Protein AF-A0A819TFG1-F1 (afdb_monomer_lite)

pLDDT: mean 85.81, std 12.78, range [38.0, 98.38]

Sequence (125 aa):
QPKKNILVLGPAGIGKTTFCRYAAYQWATGEIWQQYQLVILIQLRNLTESRYPSSLSGTQYSFIDLVKREYYCQNLSENDERLFKEQLDNNQVLLLLDGYDEIIQNIPPHLQYLLEQLLKTKHPL

Structure (mmCIF, N/CA/C/O backbone):
data_AF-A0A819TFG1-F1
#
_entry.id   AF-A0A819TFG1-F1
#
loop_
_atom_site.group_PDB
_atom_site.id
_atom_site.type_symbol
_atom_site.label_atom_id
_atom_site.label_alt_id
_atom_site.label_comp_id
_atom_site.label_asym_id
_atom_site.label_entity_id
_atom_site.label_seq_id
_atom_site.pdbx_PDB_ins_code
_atom_site.Cartn_x
_atom_site.Cartn_y
_atom_site.Cartn_z
_atom_site.occupancy
_atom_site.B_iso_or_equiv
_atom_site.auth_seq_id
_atom_site.auth_comp_id
_atom_site.auth_asym_id
_atom_site.auth_atom_id
_atom_site.pdbx_PDB_model_num
ATOM 1 N N . GLN A 1 1 ? 0.124 -7.118 19.663 1.00 42.72 1 GLN A N 1
ATOM 2 C CA . GLN A 1 1 ? -0.585 -8.247 19.012 1.00 42.72 1 GLN A CA 1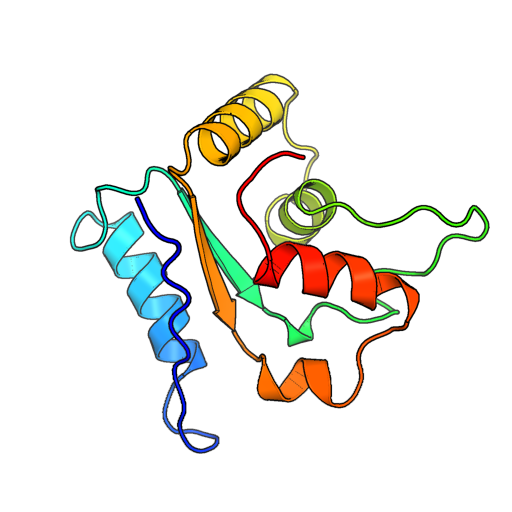
ATOM 3 C C . GLN A 1 1 ? 0.288 -8.804 17.886 1.00 42.72 1 GLN A C 1
ATOM 5 O O . GLN A 1 1 ? 1.087 -8.034 17.360 1.00 42.72 1 GLN A O 1
ATOM 10 N N . PRO A 1 2 ? 0.217 -10.104 17.537 1.00 49.19 2 PRO A N 1
ATOM 11 C CA . PRO A 1 2 ? 0.996 -10.649 16.428 1.00 49.19 2 PRO A CA 1
ATOM 12 C C . PRO A 1 2 ? 0.540 -10.046 15.094 1.00 49.19 2 PRO A C 1
ATOM 14 O O . PRO A 1 2 ? -0.643 -9.775 14.890 1.00 49.19 2 PRO A O 1
ATOM 17 N N . LYS A 1 3 ? 1.508 -9.837 14.200 1.00 63.31 3 LYS A N 1
ATOM 18 C CA . LYS A 1 3 ? 1.315 -9.310 12.848 1.00 63.31 3 LYS A CA 1
ATOM 19 C C . LYS A 1 3 ? 0.367 -10.216 12.059 1.00 63.31 3 LYS A C 1
ATOM 21 O O . LYS A 1 3 ? 0.569 -11.429 12.034 1.00 63.31 3 LYS A O 1
ATOM 26 N N . LYS A 1 4 ? -0.627 -9.634 11.389 1.00 75.50 4 LYS A N 1
ATOM 27 C CA . LYS A 1 4 ? -1.517 -10.357 10.473 1.00 75.50 4 LYS A CA 1
ATOM 28 C C . LYS A 1 4 ? -1.317 -9.829 9.057 1.00 75.50 4 LYS A C 1
ATOM 30 O O . LYS A 1 4 ? -1.926 -8.839 8.678 1.00 75.50 4 LYS A O 1
ATOM 35 N N . ASN A 1 5 ? -0.464 -10.506 8.294 1.00 85.25 5 ASN A N 1
ATOM 36 C CA . ASN A 1 5 ? -0.438 -10.348 6.843 1.00 85.25 5 ASN A CA 1
ATOM 37 C C . ASN A 1 5 ? -1.466 -11.307 6.249 1.00 85.25 5 ASN A C 1
ATOM 39 O O . ASN A 1 5 ? -1.425 -12.503 6.535 1.00 85.25 5 ASN A O 1
ATOM 43 N N . ILE A 1 6 ? -2.378 -10.780 5.436 1.00 90.62 6 ILE A N 1
ATOM 44 C CA . ILE A 1 6 ? -3.401 -11.566 4.749 1.00 90.62 6 ILE A CA 1
ATOM 45 C C . ILE A 1 6 ? -3.124 -11.467 3.254 1.00 90.62 6 ILE A C 1
ATOM 47 O O . ILE A 1 6 ? -3.086 -10.370 2.703 1.00 90.62 6 ILE A O 1
ATOM 51 N N . LEU A 1 7 ? -2.924 -12.615 2.609 1.00 92.31 7 LEU A N 1
ATOM 52 C CA . LEU A 1 7 ? -2.762 -12.704 1.164 1.00 92.31 7 LEU A CA 1
ATOM 53 C C . LEU A 1 7 ? -4.085 -13.149 0.538 1.00 92.31 7 LEU A C 1
ATOM 55 O O . LEU A 1 7 ? -4.601 -14.215 0.868 1.00 92.31 7 LEU A O 1
ATOM 59 N N . VAL A 1 8 ? -4.616 -12.335 -0.373 1.00 93.19 8 VAL A N 1
ATOM 60 C CA . VAL A 1 8 ? -5.826 -12.652 -1.139 1.00 93.19 8 VAL A CA 1
ATOM 61 C C . VAL A 1 8 ? -5.410 -13.129 -2.526 1.00 93.19 8 VAL A C 1
ATOM 63 O O . VAL A 1 8 ? -4.846 -12.368 -3.310 1.00 93.19 8 VAL A O 1
ATOM 66 N N . LEU A 1 9 ? -5.684 -14.398 -2.827 1.00 93.00 9 LEU A N 1
ATOM 67 C CA . LEU A 1 9 ? -5.342 -15.034 -4.098 1.00 93.00 9 LEU A CA 1
ATOM 68 C C . LEU A 1 9 ? -6.583 -15.248 -4.960 1.00 93.00 9 LEU A C 1
ATOM 70 O O . LEU A 1 9 ? -7.676 -15.504 -4.462 1.00 93.00 9 LEU A O 1
ATOM 74 N N . GLY A 1 10 ? -6.392 -15.192 -6.274 1.00 93.00 10 GLY A N 1
ATOM 75 C CA . GLY A 1 10 ? -7.417 -15.545 -7.246 1.00 93.00 10 GLY A CA 1
ATOM 76 C C . GLY A 1 10 ? -6.979 -15.228 -8.677 1.00 93.00 10 GLY A C 1
ATOM 77 O O . GLY A 1 10 ? -6.031 -14.456 -8.858 1.00 93.00 10 GLY A O 1
ATOM 78 N N . PRO A 1 11 ? -7.651 -15.786 -9.698 1.00 94.06 11 PRO A N 1
ATOM 79 C CA . PRO A 1 11 ? -7.306 -15.564 -11.103 1.00 94.06 11 PRO A CA 1
ATOM 80 C C . PRO A 1 11 ? -7.352 -14.087 -11.531 1.00 94.06 11 PRO A C 1
ATOM 82 O O . PRO A 1 11 ? -7.922 -13.227 -10.847 1.00 94.06 11 PRO A O 1
ATOM 85 N N . ALA A 1 12 ? -6.762 -13.770 -12.685 1.00 90.69 12 ALA A N 1
ATOM 86 C CA . ALA A 1 12 ? -6.985 -12.479 -13.335 1.00 90.69 12 ALA A CA 1
ATOM 87 C C . ALA A 1 12 ? -8.486 -12.296 -13.639 1.00 90.69 12 ALA A C 1
ATOM 89 O O . ALA A 1 12 ? -9.181 -13.255 -13.964 1.00 90.69 12 ALA A O 1
ATOM 90 N N . GLY A 1 13 ? -9.006 -11.078 -13.477 1.00 93.69 13 GLY A N 1
ATOM 91 C CA . GLY A 1 13 ? -10.424 -10.774 -13.719 1.00 93.69 13 GLY A CA 1
ATOM 92 C C . GLY A 1 13 ? -11.408 -11.177 -12.610 1.00 93.69 13 GLY A C 1
ATOM 93 O O . GLY A 1 13 ? -12.560 -10.768 -12.673 1.00 93.69 13 GLY A O 1
ATOM 94 N N . ILE A 1 14 ? -10.983 -11.880 -11.549 1.00 96.25 14 ILE A N 1
ATOM 95 C CA . ILE A 1 14 ? -11.883 -12.307 -10.451 1.00 96.25 14 ILE A CA 1
ATOM 96 C C . ILE A 1 14 ? -12.381 -11.153 -9.556 1.00 96.25 14 ILE A C 1
ATOM 98 O O . ILE A 1 14 ? -13.239 -11.350 -8.704 1.00 96.25 14 ILE A O 1
ATOM 102 N N . GLY A 1 15 ? -11.822 -9.947 -9.719 1.00 96.69 15 GLY A N 1
ATOM 103 C CA . GLY A 1 15 ? -12.228 -8.759 -8.962 1.00 96.69 15 GLY A CA 1
ATOM 104 C C . GLY A 1 15 ? -11.364 -8.409 -7.746 1.00 96.69 15 GLY A C 1
ATOM 105 O O . GLY A 1 15 ? -11.838 -7.682 -6.883 1.00 96.69 15 GLY A O 1
ATOM 106 N N . LYS A 1 16 ? -10.099 -8.855 -7.661 1.00 96.25 16 LYS A N 1
ATOM 107 C CA . LYS A 1 16 ? -9.187 -8.520 -6.537 1.00 96.25 16 LYS A CA 1
ATOM 108 C C . LYS A 1 16 ? -9.032 -7.007 -6.317 1.00 96.25 16 LYS A C 1
ATOM 110 O O . LYS A 1 16 ? -9.256 -6.515 -5.217 1.00 96.25 16 LYS A O 1
ATOM 115 N N . THR A 1 17 ? -8.756 -6.257 -7.384 1.0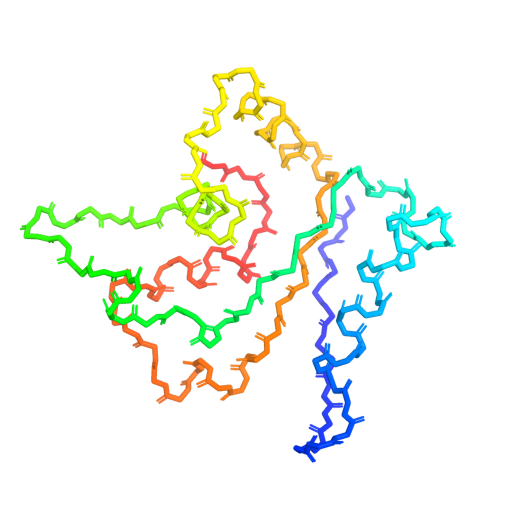0 96.25 17 THR A N 1
ATOM 116 C CA . THR A 1 17 ? -8.694 -4.787 -7.336 1.00 96.25 17 THR A CA 1
ATOM 117 C C . THR A 1 17 ? -10.025 -4.171 -6.898 1.00 96.25 17 THR A C 1
ATOM 119 O O . THR A 1 17 ? -10.045 -3.238 -6.095 1.00 96.25 17 THR A O 1
ATOM 122 N N . THR A 1 18 ? -11.152 -4.708 -7.382 1.00 97.56 18 THR A N 1
ATOM 123 C CA . THR A 1 18 ? -12.495 -4.266 -6.974 1.00 97.56 18 THR A CA 1
ATOM 124 C C . THR A 1 18 ? -12.730 -4.518 -5.489 1.00 97.56 18 THR A C 1
ATOM 126 O O . THR A 1 18 ? -13.221 -3.629 -4.802 1.00 97.56 18 THR A O 1
ATOM 129 N N . PHE A 1 19 ? -12.319 -5.678 -4.974 1.00 97.00 19 PHE A N 1
ATOM 130 C CA . PHE A 1 19 ? -12.385 -6.009 -3.555 1.00 97.00 19 PHE A CA 1
ATOM 131 C C . PHE A 1 19 ? -11.589 -5.013 -2.704 1.00 97.00 19 PHE A C 1
ATOM 133 O O . PHE A 1 19 ? -12.149 -4.453 -1.767 1.00 97.00 19 PHE A O 1
ATOM 140 N N . CYS A 1 20 ? -10.329 -4.718 -3.051 1.00 96.75 20 CYS A N 1
ATOM 141 C CA . CYS A 1 20 ? -9.518 -3.750 -2.304 1.00 96.75 20 CYS A CA 1
ATOM 142 C C . CYS A 1 20 ? -10.163 -2.355 -2.266 1.00 96.75 20 CYS A C 1
ATOM 144 O O . CYS A 1 20 ? -10.225 -1.729 -1.209 1.00 96.75 20 CYS A O 1
ATOM 146 N N . ARG A 1 21 ? -10.692 -1.880 -3.402 1.00 97.00 21 ARG A N 1
ATOM 147 C CA . ARG A 1 21 ? -11.392 -0.586 -3.486 1.00 97.00 21 ARG A CA 1
ATOM 148 C C . ARG A 1 21 ? -12.691 -0.577 -2.684 1.00 97.00 21 ARG A C 1
ATOM 150 O O . ARG A 1 21 ? -12.957 0.382 -1.967 1.00 97.00 21 ARG A O 1
ATOM 157 N N . TYR A 1 22 ? -13.482 -1.642 -2.784 1.00 98.06 22 TYR A N 1
ATOM 158 C CA . TYR A 1 22 ? -14.736 -1.766 -2.049 1.00 98.06 22 TYR A CA 1
ATOM 159 C C . TYR A 1 22 ? -14.498 -1.839 -0.540 1.00 98.06 22 TYR A C 1
ATOM 161 O O . TYR A 1 22 ? -15.202 -1.188 0.219 1.00 98.06 22 TYR A O 1
ATOM 169 N N . ALA A 1 23 ? -13.463 -2.552 -0.099 1.00 97.50 23 ALA A N 1
ATOM 170 C CA . ALA A 1 23 ? -13.098 -2.622 1.308 1.00 97.50 23 ALA A CA 1
ATOM 171 C C . ALA A 1 23 ? -12.656 -1.255 1.864 1.00 97.50 23 ALA A C 1
ATOM 173 O O . ALA A 1 23 ? -13.093 -0.862 2.943 1.00 97.50 23 ALA A O 1
ATOM 174 N N . ALA A 1 24 ? -11.861 -0.491 1.104 1.00 97.00 24 ALA A N 1
ATOM 175 C CA . ALA A 1 24 ? -11.518 0.885 1.467 1.00 97.00 24 ALA A CA 1
ATOM 176 C C . ALA A 1 24 ? -12.765 1.788 1.557 1.00 97.00 24 ALA A C 1
ATOM 178 O O . ALA A 1 24 ? -12.891 2.572 2.494 1.00 97.00 24 ALA A O 1
ATOM 179 N N . TYR A 1 25 ? -13.716 1.639 0.628 1.00 97.88 25 TYR A N 1
ATOM 180 C CA . TYR A 1 25 ? -14.995 2.356 0.660 1.00 97.88 25 TYR A CA 1
ATOM 181 C C . TYR A 1 25 ? -15.848 1.996 1.888 1.00 97.88 25 TYR A C 1
ATOM 183 O O . TYR A 1 25 ? -16.369 2.881 2.563 1.00 97.88 25 TYR A O 1
ATOM 191 N N . GLN A 1 26 ? -15.968 0.706 2.205 1.00 98.38 26 GLN A N 1
ATOM 192 C CA . GLN A 1 26 ? -16.705 0.221 3.375 1.00 98.38 26 GLN A CA 1
ATOM 193 C C . GLN A 1 26 ? -16.083 0.735 4.682 1.00 98.38 26 GLN A C 1
ATOM 195 O O . GLN A 1 26 ? -16.796 1.131 5.596 1.00 98.38 26 GLN A O 1
ATOM 200 N N . TRP A 1 27 ? -14.751 0.800 4.766 1.00 97.88 27 TRP A N 1
ATOM 201 C CA . TRP A 1 27 ? -14.085 1.439 5.902 1.00 97.88 27 TRP A CA 1
ATOM 202 C C . TRP A 1 27 ? -14.406 2.937 5.989 1.00 97.88 27 TRP A C 1
ATOM 204 O O . TRP A 1 27 ? -14.804 3.413 7.051 1.00 97.88 27 TRP A O 1
ATOM 214 N N . ALA A 1 28 ? -14.300 3.666 4.874 1.00 96.75 28 ALA A N 1
ATOM 215 C CA . ALA A 1 28 ? -14.540 5.110 4.832 1.00 96.75 28 ALA A CA 1
ATOM 216 C C . ALA A 1 28 ? -15.993 5.499 5.167 1.00 96.75 28 ALA A C 1
ATOM 218 O O . ALA A 1 28 ? -16.253 6.630 5.567 1.00 96.75 28 ALA A O 1
ATOM 219 N N . THR A 1 29 ? -16.936 4.569 5.001 1.00 97.69 29 THR A N 1
ATOM 220 C CA . THR A 1 29 ? -18.361 4.748 5.326 1.00 97.69 29 THR A CA 1
ATOM 221 C C . THR A 1 29 ? -18.745 4.238 6.715 1.00 97.69 29 THR A C 1
ATOM 223 O O . THR A 1 29 ? -19.897 4.380 7.108 1.00 97.69 29 THR A O 1
ATOM 226 N N . GLY A 1 30 ? -17.792 3.712 7.491 1.00 96.81 30 GLY A N 1
ATOM 227 C CA . GLY A 1 30 ? -18.028 3.290 8.873 1.00 96.81 30 GLY A CA 1
ATOM 228 C C . GLY A 1 30 ? -18.409 1.816 9.051 1.00 96.81 30 GLY A C 1
ATOM 229 O O . GLY A 1 30 ? -18.591 1.374 10.182 1.00 96.81 30 GLY A O 1
ATOM 230 N N . GLU A 1 31 ? -18.509 1.040 7.971 1.00 97.94 31 GLU A N 1
ATOM 231 C CA . GLU A 1 31 ? -19.106 -0.304 7.989 1.00 97.94 31 GLU A CA 1
ATOM 232 C C . GLU A 1 31 ? -18.149 -1.383 8.511 1.00 97.94 31 GLU A C 1
ATOM 234 O O . GLU A 1 31 ? -18.542 -2.290 9.246 1.00 97.94 31 GLU A O 1
ATOM 239 N N . ILE A 1 32 ? -16.866 -1.302 8.144 1.00 96.38 32 ILE A N 1
ATOM 240 C CA . ILE A 1 32 ? -15.858 -2.298 8.532 1.00 96.38 32 ILE A CA 1
ATOM 241 C C . ILE A 1 32 ? -14.611 -1.643 9.111 1.00 96.38 32 ILE A C 1
ATOM 243 O O . ILE A 1 32 ? -14.302 -0.490 8.826 1.00 96.38 32 ILE A O 1
ATOM 247 N N . TRP A 1 33 ? -13.851 -2.418 9.886 1.00 94.62 33 TRP A N 1
ATOM 248 C CA . TRP A 1 33 ? -12.462 -2.101 10.239 1.00 94.62 33 TRP A CA 1
ATOM 249 C C . TRP A 1 33 ? -12.249 -0.778 10.989 1.00 94.62 33 TRP A C 1
ATOM 251 O O . TRP A 1 33 ? -11.166 -0.206 10.927 1.00 94.62 33 TRP A O 1
ATOM 261 N N . GLN A 1 34 ? -13.246 -0.330 11.755 1.00 95.19 34 GLN A N 1
ATOM 262 C CA . GLN A 1 34 ? -13.204 0.925 12.521 1.00 95.19 34 GLN A CA 1
ATOM 263 C C . GLN A 1 34 ? -12.159 0.936 13.652 1.00 95.19 34 GLN A C 1
ATOM 265 O O . GLN A 1 34 ? -11.899 1.974 14.253 1.00 95.19 34 GLN A O 1
ATOM 270 N N . GLN A 1 35 ? -11.512 -0.201 13.940 1.00 91.62 35 GLN A N 1
ATOM 271 C CA . GLN A 1 35 ? -10.316 -0.228 14.783 1.00 91.62 35 GLN A CA 1
ATOM 272 C C . GLN A 1 35 ? -9.091 0.436 14.127 1.00 91.62 35 GLN A C 1
ATOM 274 O O . GLN A 1 35 ? -8.139 0.769 14.832 1.00 91.62 35 GLN A O 1
ATOM 279 N N . TYR A 1 36 ? -9.093 0.597 12.799 1.00 92.62 36 TYR A N 1
ATOM 280 C CA . TYR A 1 36 ? -8.065 1.326 12.065 1.00 92.62 36 TYR A CA 1
ATOM 281 C C . TYR A 1 36 ? -8.538 2.748 11.803 1.00 92.62 36 TYR A C 1
ATOM 283 O O . TYR A 1 36 ? -9.620 2.977 11.263 1.00 92.62 36 TYR A O 1
ATOM 291 N N . GLN A 1 37 ? -7.688 3.692 12.169 1.00 93.19 37 GLN A N 1
ATOM 292 C CA . GLN A 1 37 ? -7.916 5.117 11.992 1.00 93.19 37 GLN A CA 1
ATOM 293 C C . GLN A 1 37 ? -7.568 5.579 10.568 1.00 93.19 37 GLN A C 1
ATOM 295 O O . GLN A 1 37 ? -8.080 6.598 10.115 1.00 93.19 37 GLN A O 1
ATOM 300 N N . LEU A 1 38 ? -6.748 4.808 9.838 1.00 91.12 38 LEU A N 1
ATOM 301 C CA . LEU A 1 38 ? -6.448 5.022 8.421 1.00 91.12 38 LEU A CA 1
ATOM 302 C C . LEU A 1 38 ? -6.402 3.694 7.653 1.00 91.12 38 LEU A C 1
ATOM 304 O O . LEU A 1 38 ? -5.777 2.727 8.093 1.00 91.12 38 LEU A O 1
ATOM 308 N N . VAL A 1 39 ? -6.995 3.675 6.458 1.00 93.00 39 VAL A N 1
ATOM 309 C CA . VAL A 1 39 ? -6.805 2.618 5.453 1.00 93.00 39 VAL A CA 1
ATOM 310 C C . VAL A 1 39 ? -6.156 3.221 4.216 1.00 93.00 39 VAL A C 1
ATOM 312 O O . VAL A 1 39 ? -6.664 4.184 3.648 1.00 93.00 39 VAL A O 1
ATOM 315 N N . ILE A 1 40 ? -5.039 2.639 3.777 1.00 92.00 40 ILE A N 1
ATOM 316 C CA . ILE A 1 40 ? -4.258 3.144 2.642 1.00 92.00 40 ILE A CA 1
ATOM 317 C C . ILE A 1 40 ? -4.200 2.071 1.562 1.00 92.00 40 ILE A C 1
ATOM 319 O O . ILE A 1 40 ? -3.661 0.985 1.781 1.00 92.00 40 ILE A O 1
ATOM 323 N N . LEU A 1 41 ? -4.736 2.385 0.382 1.00 94.62 41 LEU A N 1
ATOM 324 C CA . LEU A 1 41 ? -4.742 1.493 -0.776 1.00 94.62 41 LEU A CA 1
ATOM 325 C C . LEU A 1 41 ? -3.539 1.759 -1.692 1.00 94.62 41 LEU A C 1
ATOM 327 O O . LEU A 1 41 ? -3.509 2.710 -2.464 1.00 94.62 41 LEU A O 1
ATOM 331 N N . ILE A 1 42 ? -2.532 0.907 -1.669 1.00 93.25 42 ILE A N 1
ATOM 332 C CA . ILE A 1 42 ? -1.363 1.060 -2.534 1.00 93.25 42 ILE A CA 1
ATOM 333 C C . ILE A 1 42 ? -1.560 0.204 -3.779 1.00 93.25 42 ILE A C 1
ATOM 335 O O . ILE A 1 42 ? -1.643 -1.020 -3.694 1.00 93.25 42 ILE A O 1
ATOM 339 N N . GLN A 1 43 ? -1.597 0.846 -4.947 1.00 94.19 43 GLN A N 1
ATOM 340 C CA . GLN A 1 43 ? -1.508 0.142 -6.224 1.00 94.19 43 GLN A CA 1
ATOM 341 C C . GLN A 1 43 ? -0.039 -0.165 -6.508 1.00 94.19 43 GLN A C 1
ATOM 343 O O . GLN A 1 43 ? 0.703 0.700 -6.966 1.00 94.19 43 GLN A O 1
ATOM 348 N N . LEU A 1 44 ? 0.391 -1.396 -6.242 1.00 94.44 44 LEU A N 1
ATOM 349 C CA . LEU A 1 44 ? 1.788 -1.805 -6.385 1.00 94.44 44 LEU A CA 1
ATOM 350 C C . LEU A 1 44 ? 2.294 -1.677 -7.827 1.00 94.44 44 LEU A C 1
ATOM 352 O O . LEU A 1 44 ? 3.449 -1.324 -8.034 1.00 94.44 44 LEU A O 1
ATOM 356 N N . ARG A 1 45 ? 1.417 -1.838 -8.826 1.00 91.62 45 ARG A N 1
ATOM 357 C CA . ARG A 1 45 ? 1.714 -1.561 -10.245 1.00 91.62 45 ARG A CA 1
ATOM 358 C C . ARG A 1 45 ? 2.151 -0.122 -10.546 1.00 91.62 45 ARG A C 1
ATOM 360 O O . ARG A 1 45 ? 2.690 0.125 -11.619 1.00 91.62 45 ARG A O 1
ATOM 367 N N . ASN A 1 46 ? 1.940 0.831 -9.633 1.00 92.12 46 ASN A N 1
ATOM 368 C CA . ASN A 1 46 ? 2.421 2.205 -9.799 1.00 92.12 46 ASN A CA 1
ATOM 369 C C . ASN A 1 46 ? 3.900 2.367 -9.410 1.00 92.12 46 ASN A C 1
ATOM 371 O O . ASN A 1 46 ? 4.498 3.385 -9.761 1.00 92.12 46 ASN A O 1
ATOM 375 N N . LEU A 1 47 ? 4.508 1.383 -8.737 1.00 91.69 47 LEU A N 1
ATOM 376 C CA . LEU A 1 47 ? 5.916 1.393 -8.324 1.00 91.69 47 LEU A CA 1
ATOM 377 C C . LEU A 1 47 ? 6.842 1.108 -9.518 1.00 91.69 47 LEU A C 1
ATOM 379 O O . LEU A 1 47 ? 7.465 0.058 -9.628 1.00 91.69 47 LEU A O 1
ATOM 383 N N . THR A 1 48 ? 6.894 2.065 -10.438 1.00 90.75 48 THR A N 1
ATOM 384 C CA . THR A 1 48 ? 7.635 2.003 -11.705 1.00 90.75 48 THR A CA 1
ATOM 385 C C . THR A 1 48 ? 8.732 3.062 -11.740 1.00 90.75 48 THR A C 1
ATOM 387 O O . THR A 1 48 ? 8.610 4.092 -11.081 1.00 90.75 48 THR A O 1
ATOM 390 N N . GLU A 1 49 ? 9.770 2.857 -12.555 1.00 89.75 49 GLU A N 1
ATOM 391 C CA . GLU A 1 49 ? 10.855 3.836 -12.746 1.00 89.75 49 GLU A CA 1
ATOM 392 C C . GLU A 1 49 ? 10.329 5.209 -13.193 1.00 89.75 49 GLU A C 1
ATOM 394 O O . GLU A 1 49 ? 10.779 6.239 -12.709 1.00 89.75 49 GLU A O 1
ATOM 399 N N . SER A 1 50 ? 9.329 5.252 -14.079 1.00 89.25 50 SER A N 1
ATOM 400 C CA . SER A 1 50 ? 8.780 6.522 -14.572 1.00 89.25 50 SER A CA 1
ATOM 401 C C . SER A 1 50 ? 8.075 7.317 -13.474 1.00 89.25 50 SER A C 1
ATOM 403 O O . SER A 1 50 ? 8.174 8.543 -13.429 1.00 89.25 50 SER A O 1
ATOM 405 N N . ARG A 1 51 ? 7.372 6.625 -12.570 1.00 87.88 51 ARG A N 1
ATOM 406 C CA . ARG A 1 51 ? 6.677 7.244 -11.437 1.00 87.88 51 ARG A CA 1
ATOM 407 C C . ARG A 1 51 ? 7.558 7.430 -10.223 1.00 87.88 51 ARG A C 1
ATOM 409 O O . ARG A 1 51 ? 7.190 8.233 -9.383 1.00 87.88 51 ARG A O 1
ATOM 416 N N . TYR A 1 52 ? 8.676 6.734 -10.111 1.00 90.06 52 TYR A N 1
ATOM 417 C CA . TYR A 1 52 ? 9.626 6.842 -9.011 1.00 90.06 52 TYR A CA 1
ATOM 418 C C . TYR A 1 52 ? 11.030 6.757 -9.603 1.00 90.06 52 TYR A C 1
ATOM 420 O O . TYR A 1 52 ? 11.662 5.711 -9.496 1.00 90.06 52 TYR A O 1
ATOM 428 N N . PRO A 1 53 ? 11.523 7.819 -10.257 1.00 89.00 53 PRO A N 1
ATOM 429 C CA . PRO A 1 53 ? 12.827 7.779 -10.898 1.00 89.00 53 PRO A CA 1
ATOM 430 C C . PRO A 1 53 ? 13.925 7.599 -9.855 1.00 89.00 53 PRO A C 1
ATOM 432 O O . PRO A 1 53 ? 13.872 8.195 -8.771 1.00 89.00 53 PRO A O 1
ATOM 435 N N . SER A 1 54 ? 14.914 6.780 -10.186 1.00 85.31 54 SER A N 1
ATOM 436 C CA . SER A 1 54 ? 16.161 6.682 -9.440 1.00 85.31 54 SER A CA 1
ATOM 437 C C . SER A 1 54 ? 16.855 8.048 -9.441 1.00 85.31 54 SER A C 1
ATOM 439 O O . SER A 1 54 ? 17.104 8.649 -10.488 1.00 85.31 54 SER A O 1
ATOM 441 N N . SER A 1 55 ? 17.124 8.604 -8.257 1.00 72.94 55 SER A N 1
ATOM 442 C CA . SER A 1 55 ? 17.898 9.841 -8.168 1.00 72.94 55 SER A CA 1
ATOM 443 C C . SER A 1 55 ? 19.389 9.531 -8.309 1.00 72.94 55 SER A C 1
ATOM 445 O O . SER A 1 55 ? 19.887 8.532 -7.788 1.00 72.94 55 SER A O 1
ATOM 447 N N . LEU A 1 56 ? 20.130 10.431 -8.961 1.00 58.84 56 LEU A N 1
ATOM 448 C CA . LEU A 1 56 ? 21.596 10.361 -9.063 1.00 58.84 56 LEU A CA 1
ATOM 449 C C . LEU A 1 56 ? 22.288 10.350 -7.683 1.00 58.84 56 LEU A C 1
ATOM 451 O O . LEU A 1 56 ? 23.444 9.957 -7.577 1.00 58.84 56 LEU A O 1
ATOM 455 N N . SER A 1 57 ? 21.584 10.775 -6.628 1.00 62.59 57 SER A N 1
ATOM 456 C CA . SER A 1 57 ? 22.072 10.876 -5.250 1.00 62.59 57 SER A CA 1
ATOM 457 C C . SER A 1 57 ? 21.804 9.638 -4.383 1.00 62.59 57 SER A C 1
ATOM 459 O O . SER A 1 57 ? 22.084 9.682 -3.188 1.00 62.59 57 SER A O 1
ATOM 461 N N . GLY A 1 58 ? 21.251 8.548 -4.932 1.00 62.03 58 GLY A N 1
ATOM 462 C CA . GLY A 1 58 ? 20.979 7.326 -4.159 1.00 62.03 58 GLY A CA 1
ATOM 463 C C . GLY A 1 58 ? 19.878 7.486 -3.103 1.00 62.03 58 GLY A C 1
ATOM 464 O O . GLY A 1 58 ? 19.848 6.754 -2.115 1.00 62.03 58 GLY A O 1
ATOM 465 N N . THR A 1 59 ? 18.981 8.458 -3.281 1.00 66.25 59 THR A N 1
ATOM 466 C CA . THR A 1 59 ? 17.889 8.721 -2.338 1.00 66.25 59 THR A CA 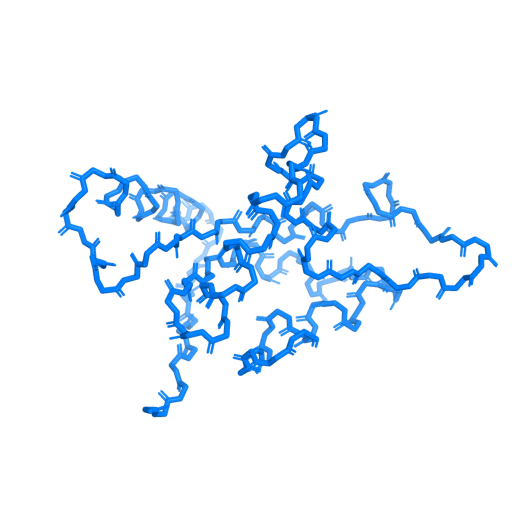1
ATOM 467 C C . THR A 1 59 ? 16.869 7.585 -2.407 1.00 66.25 59 THR A C 1
ATOM 469 O O . THR A 1 59 ? 16.305 7.315 -3.466 1.00 66.25 59 THR A O 1
ATOM 472 N N . GLN A 1 60 ? 16.632 6.915 -1.279 1.00 82.06 60 GLN A N 1
ATOM 473 C CA . GLN A 1 60 ? 15.605 5.881 -1.160 1.00 82.06 60 GLN A CA 1
ATOM 474 C C . GLN A 1 60 ? 14.239 6.521 -0.910 1.00 82.06 60 GLN A C 1
ATOM 476 O O . GLN A 1 60 ? 14.116 7.412 -0.072 1.00 82.06 60 GLN A O 1
ATOM 481 N N . TYR A 1 61 ? 13.211 6.049 -1.614 1.00 87.94 61 TYR A N 1
ATOM 482 C CA . TYR A 1 61 ? 11.835 6.462 -1.349 1.00 87.94 61 TYR A CA 1
ATOM 483 C C . TYR A 1 61 ? 11.345 5.848 -0.036 1.00 87.94 61 TYR A C 1
ATOM 485 O O . TYR A 1 61 ? 11.439 4.635 0.166 1.00 87.94 61 TYR A O 1
ATOM 493 N N . SER A 1 62 ? 10.794 6.682 0.841 1.00 86.12 62 SER A N 1
ATOM 494 C CA . SER A 1 62 ? 10.118 6.253 2.062 1.00 86.12 62 SER A CA 1
ATOM 495 C C . SER A 1 62 ? 8.644 5.922 1.804 1.00 86.12 62 SER A C 1
ATOM 497 O O . SER A 1 62 ? 8.065 6.260 0.767 1.00 86.12 62 SER A O 1
ATOM 499 N N . PHE A 1 63 ? 7.993 5.296 2.788 1.00 84.62 63 PHE A N 1
ATOM 500 C CA . PHE A 1 63 ? 6.547 5.088 2.735 1.00 84.62 63 PHE A CA 1
ATOM 501 C C . PHE A 1 63 ? 5.765 6.413 2.681 1.00 84.62 63 PHE A C 1
ATOM 503 O O . PHE A 1 63 ? 4.760 6.511 1.980 1.00 84.62 63 PHE A O 1
ATOM 510 N N . ILE A 1 64 ? 6.254 7.456 3.360 1.00 83.75 64 ILE A N 1
ATOM 511 C CA . ILE A 1 64 ? 5.642 8.789 3.306 1.00 83.75 64 ILE A CA 1
ATOM 512 C C . ILE A 1 64 ? 5.753 9.375 1.897 1.00 83.75 64 ILE A C 1
ATOM 514 O O . ILE A 1 64 ? 4.782 9.949 1.412 1.00 83.75 64 ILE A O 1
ATOM 518 N N . ASP A 1 65 ? 6.886 9.198 1.212 1.00 86.56 65 ASP A N 1
ATOM 519 C CA . ASP A 1 65 ? 7.047 9.669 -0.171 1.00 86.56 65 ASP A CA 1
ATOM 520 C C . ASP A 1 65 ? 6.057 8.988 -1.117 1.00 86.56 65 ASP A C 1
ATOM 522 O O . ASP A 1 65 ? 5.508 9.631 -2.015 1.00 86.56 65 ASP A O 1
ATOM 526 N N . LEU A 1 66 ? 5.788 7.699 -0.889 1.00 88.25 66 LEU A N 1
ATOM 527 C CA . LEU A 1 66 ? 4.762 6.959 -1.614 1.00 88.25 66 LEU A CA 1
ATOM 528 C C . LEU A 1 66 ? 3.376 7.553 -1.357 1.00 88.25 66 LEU A C 1
ATOM 530 O O . LEU A 1 66 ? 2.673 7.858 -2.316 1.00 88.25 66 LEU A O 1
ATOM 534 N N . VAL A 1 67 ? 2.992 7.761 -0.096 1.00 86.00 67 VAL A N 1
ATOM 535 C CA . VAL A 1 67 ? 1.678 8.330 0.247 1.00 86.00 67 VAL A CA 1
ATOM 536 C C . VAL A 1 67 ? 1.516 9.732 -0.334 1.00 86.00 67 VAL A C 1
ATOM 538 O O . VAL A 1 67 ? 0.503 10.002 -0.976 1.00 86.00 67 VAL A O 1
ATOM 541 N N . LYS A 1 68 ? 2.532 10.593 -0.195 1.00 85.31 68 LYS A N 1
ATOM 542 C CA . LYS A 1 68 ? 2.565 11.925 -0.814 1.00 85.31 68 LYS A CA 1
ATOM 543 C C . LYS A 1 68 ? 2.322 11.826 -2.317 1.00 85.31 68 LYS A C 1
ATOM 545 O O . LYS A 1 68 ? 1.411 12.462 -2.827 1.00 85.31 68 LYS A O 1
ATOM 550 N N . ARG A 1 69 ? 3.083 10.984 -3.019 1.00 86.62 69 ARG A N 1
ATOM 551 C CA . ARG A 1 69 ? 2.996 10.867 -4.480 1.00 86.62 69 ARG A CA 1
ATOM 552 C C . ARG A 1 69 ? 1.665 10.297 -4.976 1.00 86.62 69 ARG A C 1
ATOM 554 O O . ARG A 1 69 ? 1.188 10.727 -6.020 1.00 86.62 69 ARG A O 1
ATOM 561 N N . GLU A 1 70 ? 1.084 9.335 -4.264 1.00 86.00 70 GLU A N 1
ATOM 562 C CA . GLU A 1 70 ? -0.127 8.637 -4.716 1.00 86.00 70 GLU A CA 1
ATOM 563 C C . GLU A 1 70 ? -1.432 9.339 -4.314 1.00 86.00 70 GLU A C 1
ATOM 565 O O . GLU A 1 70 ? -2.433 9.184 -5.013 1.00 86.00 70 GLU A O 1
ATOM 570 N N . TYR A 1 71 ? -1.435 10.110 -3.222 1.00 83.50 71 TYR A N 1
ATOM 571 C CA . TYR A 1 71 ? -2.660 10.677 -2.645 1.00 83.50 71 TYR A CA 1
ATOM 572 C C . TYR A 1 71 ? -2.682 12.200 -2.547 1.00 83.50 71 TYR A C 1
ATOM 574 O O . TYR A 1 71 ? -3.761 12.782 -2.445 1.00 83.50 71 TYR A O 1
ATOM 582 N N . TYR A 1 72 ? -1.525 12.859 -2.601 1.00 76.94 72 TYR A N 1
ATOM 583 C CA . TYR A 1 72 ? -1.420 14.290 -2.357 1.00 76.94 72 TYR A CA 1
ATOM 584 C C . TYR A 1 72 ? -0.825 15.008 -3.572 1.00 76.94 72 TYR A C 1
ATOM 586 O O . TYR A 1 72 ? 0.371 14.960 -3.842 1.00 76.94 72 TYR A O 1
ATOM 594 N N . CYS A 1 73 ? -1.670 15.726 -4.319 1.00 60.69 73 CYS A N 1
ATOM 595 C CA . CYS A 1 73 ? -1.208 16.584 -5.418 1.00 60.69 73 CYS A CA 1
ATOM 596 C C . CYS A 1 73 ? -0.458 17.838 -4.927 1.00 60.69 73 CYS A C 1
ATOM 598 O O . CYS A 1 73 ? 0.283 18.443 -5.697 1.00 60.69 73 CYS A O 1
ATOM 600 N N . GLN A 1 74 ? -0.654 18.234 -3.665 1.00 58.41 74 GLN A N 1
ATOM 601 C CA . GLN A 1 74 ? 0.094 19.289 -2.977 1.00 58.41 74 GLN A CA 1
ATOM 602 C C . GLN A 1 74 ? 0.725 18.709 -1.714 1.00 58.41 74 GLN A C 1
ATOM 604 O O . GLN A 1 74 ? 0.170 17.780 -1.141 1.00 58.41 74 GLN A O 1
ATOM 609 N N . ASN A 1 75 ? 1.876 19.232 -1.286 1.00 66.44 75 ASN A N 1
ATOM 610 C CA . ASN A 1 75 ? 2.583 18.721 -0.110 1.00 66.44 75 ASN A CA 1
ATOM 611 C C . ASN A 1 75 ? 1.641 18.582 1.100 1.00 66.44 75 ASN A C 1
ATOM 613 O O . ASN A 1 75 ? 0.896 19.510 1.411 1.00 66.44 75 ASN A O 1
ATOM 617 N N . LEU A 1 76 ? 1.710 17.433 1.785 1.00 71.94 76 LEU A N 1
ATOM 618 C CA . LEU A 1 76 ? 1.148 17.266 3.129 1.00 71.94 76 LEU A CA 1
ATOM 619 C C . LEU A 1 76 ? 1.619 18.425 4.012 1.00 71.94 76 LEU A C 1
ATOM 621 O O . LEU A 1 76 ? 2.810 18.750 4.002 1.00 71.94 76 LEU A O 1
ATOM 625 N N . SER A 1 77 ? 0.708 19.032 4.776 1.00 81.88 77 SER A N 1
ATOM 626 C CA . SER A 1 77 ? 1.130 19.987 5.797 1.00 81.88 77 SER A CA 1
ATOM 627 C C . SER A 1 77 ? 1.989 19.272 6.847 1.00 81.88 77 SER A C 1
ATOM 629 O O . SER A 1 77 ? 1.857 18.062 7.052 1.00 81.88 77 SER A O 1
ATOM 631 N N . GLU A 1 78 ? 2.858 20.003 7.548 1.00 82.69 78 GLU A N 1
ATOM 632 C CA . GLU A 1 78 ? 3.673 19.424 8.629 1.00 82.69 78 GLU A CA 1
ATOM 633 C C . GLU A 1 78 ? 2.804 18.759 9.711 1.00 82.69 78 GLU A C 1
ATOM 635 O O . GLU A 1 78 ? 3.179 17.731 10.277 1.00 82.69 78 GLU A O 1
ATOM 640 N N . ASN A 1 79 ? 1.612 19.311 9.957 1.00 85.62 79 ASN A N 1
ATOM 641 C CA . ASN A 1 79 ? 0.645 18.757 10.900 1.00 85.62 79 ASN A CA 1
ATOM 642 C C . ASN A 1 79 ? 0.061 17.426 10.416 1.00 85.62 79 ASN A C 1
ATOM 644 O O . ASN A 1 79 ? -0.027 16.490 11.211 1.00 85.62 79 ASN A O 1
ATOM 648 N N . ASP A 1 80 ? -0.303 17.327 9.136 1.00 82.88 80 ASP A N 1
ATOM 649 C CA . ASP A 1 80 ? -0.839 16.087 8.566 1.00 82.88 80 ASP A CA 1
ATOM 650 C C . ASP A 1 80 ? 0.235 14.998 8.530 1.00 82.88 80 ASP A C 1
ATOM 652 O O . ASP A 1 80 ? -0.036 13.845 8.855 1.00 82.88 80 ASP A O 1
ATOM 656 N N . GLU A 1 81 ? 1.478 15.363 8.198 1.00 83.25 81 GLU A N 1
ATOM 657 C CA . GLU A 1 81 ? 2.601 14.429 8.229 1.00 83.25 81 GLU A CA 1
ATOM 658 C C . GLU A 1 81 ? 2.874 13.922 9.653 1.00 83.25 81 GLU A C 1
ATOM 660 O O . GLU A 1 81 ? 3.117 12.728 9.840 1.00 83.25 81 GLU A O 1
ATOM 665 N N . ARG A 1 82 ? 2.800 14.796 10.665 1.00 85.94 82 ARG A N 1
ATOM 666 C CA . ARG A 1 82 ? 2.941 14.393 12.071 1.00 85.94 82 ARG A CA 1
ATOM 667 C C . ARG A 1 82 ? 1.822 13.445 12.496 1.00 85.94 82 ARG A C 1
ATOM 669 O O . ARG A 1 82 ? 2.119 12.379 13.027 1.00 85.94 82 ARG A O 1
ATOM 676 N N . LEU A 1 83 ? 0.564 13.797 12.225 1.00 85.00 83 LEU A N 1
ATOM 677 C CA . LEU A 1 83 ? -0.587 12.961 12.576 1.00 85.00 83 LEU A CA 1
ATOM 678 C C . LEU A 1 83 ? -0.496 11.589 11.897 1.00 85.00 83 LEU A C 1
ATOM 680 O O . LEU A 1 83 ? -0.746 10.560 12.518 1.00 85.00 83 LEU A O 1
ATOM 684 N N . PHE A 1 84 ? -0.081 11.565 10.632 1.00 84.06 84 PHE A N 1
ATOM 685 C CA . PHE A 1 84 ? 0.137 10.334 9.887 1.00 84.06 84 PHE A CA 1
ATOM 686 C C . PHE A 1 84 ? 1.216 9.444 10.519 1.00 84.06 84 PHE A C 1
ATOM 688 O O . PHE A 1 84 ? 1.016 8.238 10.657 1.00 84.06 84 PHE A O 1
ATOM 695 N N . LYS A 1 85 ? 2.346 10.026 10.942 1.00 84.12 85 LYS A N 1
ATOM 696 C CA . LYS A 1 85 ? 3.410 9.295 11.653 1.00 84.12 85 LYS A CA 1
ATOM 697 C C . LYS A 1 85 ? 2.910 8.712 12.975 1.00 84.12 85 LYS A C 1
ATOM 699 O O . LYS A 1 85 ? 3.091 7.523 13.210 1.00 84.12 85 LYS A O 1
ATOM 704 N N . GLU A 1 86 ? 2.199 9.503 13.778 1.00 86.75 86 GLU A N 1
ATOM 705 C CA . GLU A 1 86 ? 1.610 9.045 15.046 1.00 86.75 86 GLU A CA 1
ATOM 706 C C . GLU A 1 86 ? 0.672 7.844 14.840 1.00 86.75 86 GLU A C 1
ATOM 708 O O . GLU A 1 86 ? 0.696 6.873 15.595 1.00 86.75 86 GLU A O 1
ATOM 713 N N . GLN A 1 87 ? -0.137 7.877 13.781 1.00 85.75 87 GLN A N 1
ATOM 714 C CA . GLN A 1 87 ? -1.054 6.795 13.426 1.00 85.75 87 GLN A CA 1
ATOM 715 C C . GLN A 1 87 ? -0.321 5.503 13.043 1.00 85.75 87 GLN A C 1
ATOM 717 O O . GLN A 1 87 ? -0.751 4.407 13.428 1.00 85.75 87 GLN A O 1
ATOM 722 N N . LEU A 1 88 ? 0.784 5.623 12.298 1.00 81.56 88 LEU A N 1
ATOM 723 C CA . LEU A 1 88 ? 1.645 4.494 11.947 1.00 81.56 88 LEU A CA 1
ATOM 724 C C . LEU A 1 88 ? 2.273 3.875 13.194 1.00 81.56 88 LEU A C 1
ATOM 726 O O . LEU A 1 88 ? 2.158 2.665 13.392 1.00 81.56 88 LEU A O 1
ATOM 730 N N . ASP A 1 89 ? 2.869 4.700 14.055 1.00 82.50 89 ASP A N 1
ATOM 731 C CA . ASP A 1 89 ? 3.548 4.255 15.276 1.00 82.50 89 ASP A CA 1
ATOM 732 C C . ASP A 1 89 ? 2.581 3.560 16.248 1.00 82.50 89 ASP A C 1
ATOM 734 O O . ASP A 1 89 ? 2.927 2.566 16.892 1.00 82.50 89 ASP A O 1
ATOM 738 N N . ASN A 1 90 ? 1.323 4.008 16.284 1.00 84.38 90 ASN A N 1
ATOM 739 C CA . ASN A 1 90 ? 0.266 3.404 17.094 1.00 84.38 90 ASN A CA 1
ATOM 740 C C . ASN A 1 90 ? -0.339 2.119 16.487 1.00 84.38 90 ASN A C 1
ATOM 742 O O . ASN A 1 90 ? -1.273 1.558 17.066 1.00 84.38 90 ASN A O 1
ATOM 746 N N . ASN A 1 91 ? 0.159 1.621 15.344 1.00 81.44 91 ASN A N 1
ATOM 747 C CA . ASN A 1 91 ? -0.422 0.497 14.590 1.00 81.44 91 ASN A CA 1
ATOM 748 C C . ASN A 1 91 ? -1.916 0.693 14.252 1.00 81.44 91 ASN A C 1
ATOM 750 O O . ASN A 1 91 ? -2.687 -0.269 14.215 1.00 81.44 91 ASN A O 1
ATOM 754 N N . GLN A 1 92 ? -2.337 1.934 14.000 1.00 88.38 92 GLN A N 1
ATOM 755 C CA . GLN A 1 92 ? -3.725 2.265 13.657 1.00 88.38 92 GLN A CA 1
ATOM 756 C C . GLN A 1 92 ? -3.956 2.369 12.143 1.00 88.38 92 GLN A C 1
ATOM 758 O O . GLN A 1 92 ? -5.039 2.759 11.709 1.00 88.38 92 GLN A O 1
ATOM 763 N N . VAL A 1 93 ? -2.962 1.976 11.342 1.00 89.56 93 VAL A N 1
ATOM 764 C CA . VAL A 1 93 ? -3.003 2.002 9.878 1.00 89.56 93 VAL A CA 1
ATOM 765 C C . VAL A 1 93 ? -3.138 0.588 9.316 1.00 89.56 93 VAL A C 1
ATOM 767 O O . VAL A 1 93 ? -2.388 -0.315 9.688 1.00 89.56 93 VAL A O 1
ATOM 770 N N . LEU A 1 94 ? -4.069 0.401 8.381 1.00 91.94 94 LEU A N 1
ATOM 771 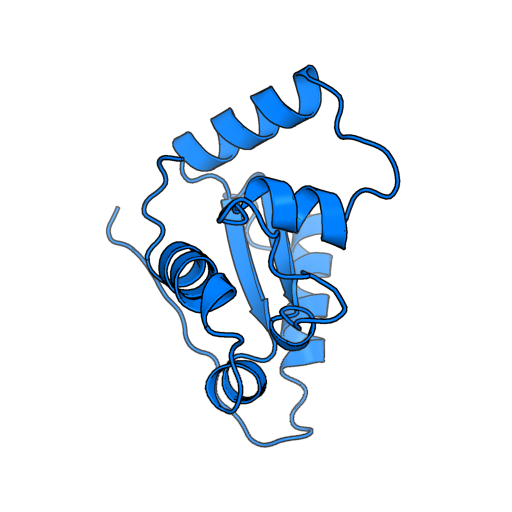C CA . LEU A 1 94 ? -4.182 -0.805 7.563 1.00 91.94 94 LEU A CA 1
ATOM 772 C C . LEU A 1 94 ? -3.721 -0.512 6.132 1.00 91.94 94 LEU A C 1
ATOM 774 O O . LEU A 1 94 ? -4.252 0.373 5.460 1.00 91.94 94 LEU A O 1
ATOM 778 N N . LEU A 1 95 ? -2.759 -1.297 5.646 1.00 92.56 95 LEU A N 1
ATOM 779 C CA . LEU A 1 95 ? -2.300 -1.238 4.260 1.00 92.56 95 LEU A CA 1
ATOM 780 C C . LEU A 1 95 ? -3.047 -2.269 3.411 1.00 92.56 95 LEU A C 1
ATOM 782 O O . LEU A 1 95 ? -3.008 -3.466 3.694 1.00 92.56 95 LEU A O 1
ATOM 786 N N . LEU A 1 96 ? -3.686 -1.806 2.339 1.00 95.06 96 LEU A N 1
ATOM 787 C CA . LEU A 1 96 ? -4.214 -2.653 1.275 1.00 95.06 96 LEU A CA 1
ATOM 788 C C . LEU A 1 96 ? -3.245 -2.588 0.097 1.00 95.06 96 LEU A C 1
ATOM 790 O O . LEU A 1 96 ? -3.130 -1.554 -0.554 1.00 95.06 96 LEU A O 1
ATOM 794 N N . LEU A 1 97 ? -2.533 -3.680 -0.167 1.00 94.69 97 LEU A N 1
ATOM 795 C CA . LEU A 1 97 ? -1.553 -3.762 -1.250 1.00 94.69 97 LEU A CA 1
ATOM 796 C C . LEU A 1 97 ? -2.174 -4.499 -2.448 1.00 94.69 97 LEU A C 1
ATOM 798 O O . LEU A 1 97 ? -2.354 -5.714 -2.397 1.00 94.69 97 LEU A O 1
ATOM 802 N N . ASP A 1 98 ? -2.527 -3.770 -3.508 1.00 95.62 98 ASP A N 1
ATOM 803 C CA . ASP A 1 98 ? -3.168 -4.311 -4.718 1.00 95.62 98 ASP A CA 1
ATOM 804 C C . ASP A 1 98 ? -2.153 -4.485 -5.859 1.00 95.62 98 ASP A C 1
ATOM 806 O O . ASP A 1 98 ? -1.344 -3.592 -6.108 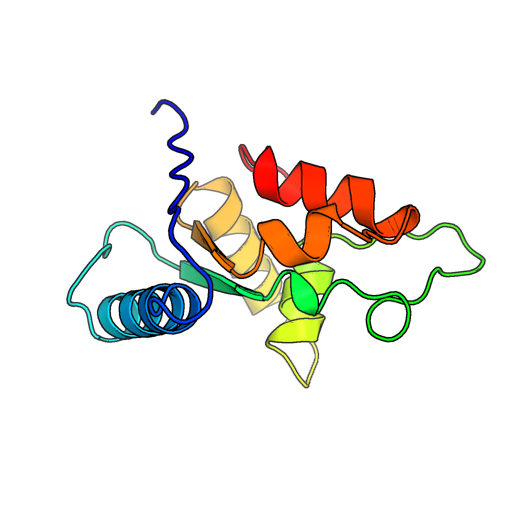1.00 95.62 98 ASP A O 1
ATOM 810 N N . GLY A 1 99 ? -2.216 -5.611 -6.576 1.00 93.94 99 GLY A N 1
ATOM 811 C CA . GLY A 1 99 ? -1.311 -5.916 -7.697 1.00 93.94 99 GLY A CA 1
ATOM 812 C C . GLY A 1 99 ? 0.040 -6.517 -7.290 1.00 93.94 99 GLY A C 1
ATOM 813 O O . GLY A 1 99 ? 1.067 -6.209 -7.894 1.00 93.94 99 GLY A O 1
ATOM 814 N N . TYR A 1 100 ? 0.076 -7.349 -6.242 1.00 93.25 100 TYR A N 1
ATOM 815 C CA . TYR A 1 100 ? 1.324 -7.973 -5.776 1.00 93.25 100 TYR A CA 1
ATOM 816 C C . TYR A 1 100 ? 1.964 -8.889 -6.828 1.00 93.25 100 TYR A C 1
ATOM 818 O O . TYR A 1 100 ? 3.173 -8.850 -7.028 1.00 93.25 100 TYR A O 1
ATOM 826 N N . ASP A 1 101 ? 1.154 -9.675 -7.534 1.00 91.00 101 ASP A N 1
ATOM 827 C CA . ASP A 1 101 ? 1.585 -10.542 -8.631 1.00 91.00 101 ASP A CA 1
ATOM 828 C C . ASP A 1 101 ? 2.160 -9.765 -9.822 1.00 91.00 101 ASP A C 1
ATOM 830 O O . ASP A 1 101 ? 3.015 -10.289 -10.531 1.00 91.00 101 ASP A O 1
ATOM 834 N N . GLU A 1 102 ? 1.728 -8.519 -10.020 1.00 90.00 102 GLU A N 1
ATOM 835 C CA . GLU A 1 102 ? 2.219 -7.636 -11.080 1.00 90.00 102 GLU A CA 1
ATOM 836 C C . GLU A 1 102 ? 3.607 -7.076 -10.730 1.00 90.00 102 GLU A C 1
ATOM 838 O O . GLU A 1 102 ? 4.526 -7.140 -11.546 1.00 90.00 102 GLU A O 1
ATOM 843 N N . ILE A 1 103 ? 3.793 -6.563 -9.505 1.00 91.25 103 ILE A N 1
ATOM 844 C CA . ILE A 1 103 ? 5.047 -5.886 -9.129 1.00 91.25 103 ILE A CA 1
ATOM 845 C C . ILE A 1 103 ? 6.228 -6.848 -8.975 1.00 91.25 103 ILE A C 1
ATOM 847 O O . ILE A 1 103 ? 7.354 -6.495 -9.314 1.00 91.25 103 ILE A O 1
ATOM 851 N N . ILE A 1 104 ? 5.999 -8.077 -8.502 1.00 90.25 104 ILE A N 1
ATOM 852 C CA . ILE A 1 104 ? 7.090 -9.042 -8.283 1.00 90.25 104 ILE A CA 1
ATOM 853 C C . ILE A 1 104 ? 7.721 -9.535 -9.589 1.00 90.25 104 ILE A C 1
ATOM 855 O O . ILE A 1 104 ? 8.824 -10.072 -9.561 1.00 90.25 104 ILE A O 1
ATOM 859 N N . GLN A 1 105 ? 7.040 -9.360 -10.726 1.00 89.31 105 GLN A N 1
ATOM 860 C CA . GLN A 1 105 ? 7.572 -9.738 -12.036 1.00 89.31 105 GLN A CA 1
ATOM 861 C C . GLN A 1 105 ? 8.627 -8.750 -12.538 1.00 89.31 105 GLN A C 1
ATOM 863 O O . GLN A 1 105 ? 9.519 -9.144 -13.284 1.00 89.31 105 GLN A O 1
ATOM 868 N N . ASN A 1 106 ? 8.526 -7.475 -12.151 1.00 89.88 106 ASN A N 1
ATOM 869 C CA . ASN A 1 106 ? 9.426 -6.426 -12.619 1.00 89.88 106 ASN A CA 1
ATOM 870 C C . ASN A 1 106 ? 9.479 -5.252 -11.630 1.00 89.88 106 ASN A C 1
ATOM 872 O O . ASN A 1 106 ? 8.968 -4.164 -11.907 1.00 89.88 106 ASN A O 1
ATOM 876 N N . ILE A 1 107 ? 10.083 -5.478 -10.463 1.00 91.12 107 ILE A N 1
ATOM 877 C CA . ILE A 1 107 ? 10.325 -4.408 -9.496 1.00 91.12 107 ILE A CA 1
ATOM 878 C C . ILE A 1 107 ? 11.608 -3.643 -9.855 1.00 91.12 107 ILE A C 1
ATOM 880 O O . ILE A 1 107 ? 12.667 -4.263 -9.987 1.00 91.12 107 ILE A O 1
ATOM 884 N N . PRO A 1 108 ? 11.562 -2.302 -9.970 1.00 92.06 108 PRO A N 1
ATOM 885 C CA . PRO A 1 108 ? 12.774 -1.507 -10.101 1.00 92.06 108 PRO A CA 1
ATOM 886 C C . PRO A 1 108 ? 13.710 -1.721 -8.894 1.00 92.06 108 PRO A C 1
ATOM 888 O O . PRO A 1 108 ? 13.240 -1.640 -7.753 1.00 92.06 108 PRO A O 1
ATOM 891 N N . PRO A 1 109 ? 15.022 -1.968 -9.094 1.00 91.31 109 PRO A N 1
ATOM 892 C CA . PRO A 1 109 ? 15.935 -2.338 -8.008 1.00 91.31 109 PRO A CA 1
ATOM 893 C C . PRO A 1 109 ? 15.960 -1.355 -6.832 1.00 91.31 109 PRO A C 1
ATOM 895 O O . PRO A 1 109 ? 16.008 -1.764 -5.673 1.00 91.31 109 PRO A O 1
ATOM 898 N N . HIS A 1 110 ? 15.870 -0.050 -7.098 1.00 91.00 110 HIS A N 1
ATOM 899 C CA . HIS A 1 110 ? 15.867 0.984 -6.056 1.00 91.00 110 HIS A CA 1
ATOM 900 C C . HIS A 1 110 ? 14.566 1.035 -5.241 1.00 91.00 110 HIS A C 1
ATOM 902 O O . HIS A 1 110 ? 14.557 1.616 -4.158 1.00 91.00 110 HIS A O 1
ATOM 908 N N . LEU A 1 111 ? 13.481 0.416 -5.718 1.00 91.81 111 LEU A N 1
ATOM 909 C CA . LEU A 1 111 ? 12.207 0.304 -4.998 1.00 91.81 111 LEU A CA 1
ATOM 910 C C . LEU A 1 111 ? 12.073 -1.005 -4.219 1.00 91.81 111 LEU A C 1
ATOM 912 O O . LEU A 1 111 ? 11.143 -1.140 -3.423 1.00 91.81 111 LEU A O 1
ATOM 916 N N . GLN A 1 112 ? 12.994 -1.956 -4.399 1.00 90.69 112 GLN A N 1
ATOM 917 C CA . GLN A 1 112 ? 12.943 -3.248 -3.716 1.00 90.69 112 GLN A CA 1
ATOM 918 C C . GLN A 1 112 ? 12.925 -3.085 -2.194 1.00 90.69 112 GLN A C 1
ATOM 920 O O . GLN A 1 112 ? 12.095 -3.691 -1.518 1.00 90.69 112 GLN A O 1
ATOM 925 N N . TYR A 1 113 ? 13.771 -2.199 -1.663 1.00 88.69 113 TYR A N 1
ATOM 926 C CA . TYR A 1 113 ? 13.790 -1.900 -0.234 1.00 88.69 113 TYR A CA 1
ATOM 927 C C . TYR A 1 113 ? 12.451 -1.330 0.252 1.00 88.69 113 TYR A C 1
ATOM 929 O O . TYR A 1 113 ? 11.931 -1.780 1.270 1.00 88.69 113 TYR A O 1
ATOM 937 N N . LEU A 1 114 ? 11.847 -0.401 -0.497 1.00 90.00 114 LEU A N 1
ATOM 938 C CA . LEU A 1 114 ? 10.539 0.161 -0.159 1.00 90.00 114 LEU A CA 1
ATOM 939 C C . LEU A 1 114 ? 9.450 -0.922 -0.138 1.00 90.00 114 LEU A C 1
ATOM 941 O O . LEU A 1 114 ? 8.689 -0.993 0.826 1.00 90.00 114 LEU A O 1
ATOM 945 N N . LEU A 1 115 ? 9.391 -1.796 -1.151 1.00 91.12 115 LEU A N 1
ATOM 946 C CA . LEU A 1 115 ? 8.431 -2.904 -1.165 1.00 91.12 115 LEU A CA 1
ATOM 947 C C . LEU A 1 115 ? 8.640 -3.832 0.036 1.00 91.12 115 LEU A C 1
ATOM 949 O O . LEU A 1 115 ? 7.6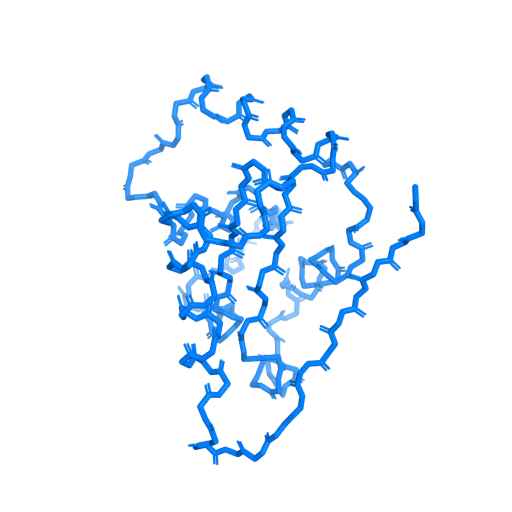75 -4.234 0.685 1.00 91.12 115 LEU A O 1
ATOM 953 N N . GLU A 1 116 ? 9.889 -4.150 0.370 1.00 88.94 116 GLU A N 1
ATOM 954 C CA . GLU A 1 116 ? 10.185 -4.940 1.559 1.00 88.94 116 GLU A CA 1
ATOM 955 C C . GLU A 1 116 ? 9.687 -4.262 2.834 1.00 88.94 116 GLU A C 1
ATOM 957 O O . GLU A 1 116 ? 9.090 -4.947 3.662 1.00 88.94 116 GLU A O 1
ATOM 962 N N . GLN A 1 117 ? 9.866 -2.946 2.984 1.00 86.19 117 GLN A N 1
ATOM 963 C CA . GLN A 1 117 ? 9.325 -2.208 4.127 1.00 86.19 117 GLN A CA 1
ATOM 964 C C . GLN A 1 117 ? 7.797 -2.301 4.183 1.00 86.19 117 GLN A C 1
ATOM 966 O O . GLN A 1 117 ? 7.264 -2.627 5.240 1.00 86.19 117 GLN A O 1
ATOM 971 N N . LEU A 1 118 ? 7.097 -2.132 3.055 1.00 88.00 118 LEU A N 1
ATOM 972 C CA . LEU A 1 118 ? 5.633 -2.267 2.975 1.00 88.00 118 LEU A CA 1
ATOM 973 C C . LEU A 1 118 ? 5.130 -3.657 3.396 1.00 88.00 118 LEU A C 1
ATOM 975 O O . LEU A 1 118 ? 4.059 -3.781 3.984 1.00 88.00 118 LEU A O 1
ATOM 979 N N . LEU A 1 119 ? 5.884 -4.713 3.083 1.00 86.62 119 LEU A N 1
ATOM 980 C CA . LEU A 1 119 ? 5.528 -6.092 3.435 1.00 86.62 119 LEU A CA 1
ATOM 981 C C . LEU A 1 119 ? 5.936 -6.448 4.869 1.00 86.62 119 LEU A C 1
ATOM 983 O O . LEU A 1 119 ? 5.300 -7.289 5.523 1.00 86.62 119 LEU A O 1
ATOM 987 N N . LYS A 1 120 ? 7.038 -5.861 5.351 1.00 77.69 120 LYS A N 1
ATOM 988 C CA . LYS A 1 120 ? 7.660 -6.157 6.646 1.00 77.69 120 LYS A CA 1
ATOM 989 C C . LYS A 1 120 ? 7.082 -5.333 7.787 1.00 77.69 120 LYS A C 1
ATOM 991 O O . LYS A 1 120 ? 7.120 -5.870 8.895 1.00 77.69 120 LYS A O 1
ATOM 996 N N . THR A 1 121 ? 6.504 -4.158 7.538 1.00 63.03 121 THR A N 1
ATOM 997 C CA . THR A 1 121 ? 6.053 -3.183 8.546 1.00 63.03 121 THR A CA 1
ATOM 998 C C . THR A 1 121 ? 5.463 -3.838 9.802 1.00 63.03 121 THR A C 1
ATOM 1000 O O . THR A 1 121 ? 4.344 -4.349 9.834 1.00 63.03 121 THR A O 1
ATOM 1003 N N . LYS A 1 122 ? 6.307 -3.891 10.840 1.00 50.59 122 LYS A N 1
ATOM 1004 C CA . LYS A 1 122 ? 6.004 -3.382 12.177 1.00 50.59 122 LYS A CA 1
ATOM 1005 C C . LYS A 1 122 ? 6.513 -1.942 12.114 1.00 50.59 122 LYS A C 1
ATOM 1007 O O . LYS A 1 122 ? 7.699 -1.786 11.847 1.00 50.59 122 LYS A O 1
ATOM 1012 N N . HIS A 1 123 ? 5.657 -0.933 12.230 1.00 51.84 123 HIS A N 1
ATOM 1013 C CA . HIS A 1 123 ? 6.096 0.465 12.152 1.00 51.84 123 HIS A CA 1
ATOM 1014 C C . HIS A 1 123 ? 7.130 0.735 13.261 1.00 51.84 123 HIS A C 1
ATOM 1016 O O . HIS A 1 123 ? 6.877 0.403 14.422 1.00 51.84 123 HIS A O 1
ATOM 1022 N N . PRO A 1 124 ? 8.360 1.092 12.856 1.00 38.91 124 PRO A N 1
ATOM 1023 C CA . PRO A 1 124 ? 8.783 2.489 12.884 1.00 38.91 124 PRO A CA 1
ATOM 1024 C C . PRO A 1 124 ? 9.400 2.937 11.545 1.00 38.91 124 PRO A C 1
ATOM 1026 O O . PRO A 1 124 ? 9.985 2.132 10.815 1.00 38.91 124 PRO A O 1
ATOM 1029 N N . LEU A 1 125 ? 9.213 4.220 11.228 1.00 38.00 125 LEU A N 1
ATOM 1030 C CA . LEU A 1 125 ? 9.877 4.951 10.140 1.00 38.00 125 LEU A CA 1
ATOM 1031 C C . LEU A 1 125 ? 11.320 5.315 10.507 1.00 38.00 125 LEU A C 1
ATOM 1033 O O . LEU A 1 125 ? 11.567 5.598 11.700 1.00 38.00 125 LEU A O 1
#

Secondary structure (DSSP, 8-state):
-----------TTSSHHHHHHHHHHHHHTTSS-TT-SEEEEEEGGG--TTTSPPPTT-PPPPHHHHHHHHH-SSPPPHHHHHHHHHHHHTT-EEEEEE-HHHHTTS--GGGHHHHHHHHH--S--

Radius of gyration: 15.03 Å; chains: 1; bounding box: 41×36×34 Å

Foldseek 3Di:
DDDDDDDDDDDPPPCLVVVLVVVQVCVVVPNDDVLAPEEEEDALLCQDCVLPPQDPVLDADAPVNSCCSPPNPDDDDPVRVVVVQVSLQVVNYHYHYPDPVPCVVPHDPSCPVVVCCVNVDPDDD